Protein AF-A0A925ZGN5-F1 (afdb_monomer)

Mean predicted aligned error: 13.66 Å

Structure (mmCIF, N/CA/C/O backbone):
data_AF-A0A925ZGN5-F1
#
_entry.id   AF-A0A925ZGN5-F1
#
loop_
_atom_site.group_PDB
_atom_site.id
_atom_site.type_symbol
_atom_site.label_atom_id
_atom_site.label_alt_id
_atom_site.label_comp_id
_atom_site.label_asym_id
_atom_site.label_entity_id
_atom_site.label_seq_id
_atom_site.pdbx_PDB_ins_code
_atom_site.Cartn_x
_atom_site.Cartn_y
_atom_site.Cartn_z
_atom_site.occupancy
_atom_site.B_iso_or_equiv
_atom_site.auth_seq_id
_atom_site.auth_comp_id
_atom_site.auth_asym_id
_atom_site.auth_atom_id
_atom_site.pdbx_PDB_model_num
ATOM 1 N N . MET A 1 1 ? 39.402 49.106 -32.774 1.00 36.44 1 MET A N 1
ATOM 2 C CA . MET A 1 1 ? 39.551 47.677 -33.121 1.00 36.44 1 MET A CA 1
ATOM 3 C C . MET A 1 1 ? 40.257 46.977 -31.968 1.00 36.44 1 MET A C 1
ATOM 5 O O . MET A 1 1 ? 41.355 47.395 -31.653 1.00 36.44 1 MET A O 1
ATOM 9 N N . ASN A 1 2 ? 39.566 46.002 -31.362 1.00 36.16 2 ASN A N 1
ATOM 10 C CA . ASN A 1 2 ? 39.995 44.801 -30.612 1.00 36.16 2 ASN A CA 1
ATOM 11 C C . ASN A 1 2 ? 41.165 44.851 -29.605 1.00 36.16 2 ASN A C 1
ATOM 13 O O . ASN A 1 2 ? 42.209 45.396 -29.907 1.00 36.16 2 ASN A O 1
ATOM 17 N N . LYS A 1 3 ? 41.174 44.156 -28.461 1.00 36.84 3 LYS A N 1
ATOM 18 C CA . LYS A 1 3 ? 40.221 43.388 -27.629 1.00 36.84 3 LYS A CA 1
ATOM 19 C C . LYS A 1 3 ? 40.997 43.157 -26.312 1.00 36.84 3 LYS A C 1
ATOM 21 O O . LYS A 1 3 ? 42.137 42.706 -26.362 1.00 36.84 3 LYS A O 1
ATOM 26 N N . LEU A 1 4 ? 40.409 43.479 -25.160 1.00 39.00 4 LEU A N 1
ATOM 27 C CA . LEU A 1 4 ? 40.937 43.117 -23.839 1.00 39.00 4 LEU A CA 1
ATOM 28 C C . LEU A 1 4 ? 40.680 41.622 -23.599 1.00 39.00 4 LEU A C 1
ATOM 30 O O . LEU A 1 4 ? 39.526 41.205 -23.551 1.00 39.00 4 LEU A O 1
ATOM 34 N N . ASN A 1 5 ? 41.739 40.827 -23.437 1.00 38.38 5 ASN A N 1
ATOM 35 C CA . ASN A 1 5 ? 41.646 39.455 -22.936 1.00 38.38 5 ASN A CA 1
ATOM 36 C C . ASN A 1 5 ? 41.802 39.473 -21.411 1.00 38.38 5 ASN A C 1
ATOM 38 O O . ASN A 1 5 ? 42.905 39.328 -20.891 1.00 38.38 5 ASN A O 1
ATOM 42 N N . ALA A 1 6 ? 40.691 39.649 -20.700 1.00 43.47 6 ALA A N 1
ATOM 43 C CA . ALA A 1 6 ? 40.582 39.305 -19.288 1.00 43.47 6 ALA A CA 1
ATOM 44 C C . ALA A 1 6 ? 39.713 38.048 -19.190 1.00 43.47 6 ALA A C 1
ATOM 46 O O . ALA A 1 6 ? 38.489 38.117 -19.123 1.00 43.47 6 ALA A O 1
ATOM 47 N N . VAL A 1 7 ? 40.357 36.884 -19.242 1.00 40.09 7 VAL A N 1
ATOM 48 C CA . VAL A 1 7 ? 39.721 35.612 -18.897 1.00 40.09 7 VAL A CA 1
ATOM 49 C C . VAL A 1 7 ? 39.833 35.472 -17.383 1.00 40.09 7 VAL A C 1
ATOM 51 O O . VAL A 1 7 ? 40.778 34.889 -16.862 1.00 40.09 7 VAL A O 1
ATOM 54 N N . LEU A 1 8 ? 38.886 36.076 -16.667 1.00 37.66 8 LEU A N 1
ATOM 55 C CA . LEU A 1 8 ? 38.633 35.750 -15.270 1.00 37.66 8 LEU A CA 1
ATOM 56 C C . LEU A 1 8 ? 37.710 34.529 -15.281 1.00 37.66 8 LEU A C 1
ATOM 58 O O . LEU A 1 8 ? 36.486 34.649 -15.305 1.00 37.66 8 LEU A O 1
ATOM 62 N N . LEU A 1 9 ? 38.312 33.345 -15.390 1.00 42.16 9 LEU A N 1
ATOM 63 C CA . LEU A 1 9 ? 37.585 32.085 -15.342 1.00 42.16 9 LEU A CA 1
ATOM 64 C C . LEU A 1 9 ? 37.176 31.858 -13.887 1.00 42.16 9 LEU A C 1
ATOM 66 O O . LEU A 1 9 ? 37.965 31.448 -13.039 1.00 42.16 9 LEU A O 1
ATOM 70 N N . GLY A 1 10 ? 35.937 32.246 -13.603 1.00 42.22 10 GLY A N 1
ATOM 71 C CA . GLY A 1 10 ? 35.270 31.955 -12.356 1.00 42.22 10 GLY A CA 1
ATOM 72 C C . GLY A 1 10 ? 35.016 30.461 -12.233 1.00 42.22 10 GLY A C 1
ATOM 73 O O . GLY A 1 10 ? 34.386 29.857 -13.090 1.00 42.22 10 GLY A O 1
ATOM 74 N N . THR A 1 11 ? 35.439 29.908 -11.110 1.00 40.69 11 THR A N 1
ATOM 75 C CA . THR A 1 11 ? 34.754 28.800 -10.451 1.00 40.69 11 THR A CA 1
ATOM 76 C C . THR A 1 11 ? 34.924 29.039 -8.964 1.00 40.69 11 THR A C 1
ATOM 78 O O . THR A 1 11 ? 35.852 28.544 -8.329 1.00 40.69 11 THR A O 1
ATOM 81 N N . VAL A 1 12 ? 34.025 29.860 -8.415 1.00 41.41 12 VAL A N 1
ATOM 82 C CA . VAL A 1 12 ? 33.631 29.709 -7.017 1.00 41.41 12 VAL A CA 1
ATOM 83 C C . VAL A 1 12 ? 33.099 28.289 -6.939 1.00 41.41 12 VAL A C 1
ATOM 85 O O . VAL A 1 12 ? 32.058 27.974 -7.514 1.00 41.41 12 VAL A O 1
ATOM 88 N N . LEU A 1 13 ? 33.893 27.415 -6.329 1.00 38.62 13 LEU A N 1
ATOM 89 C CA . LEU A 1 13 ? 33.503 26.072 -5.949 1.00 38.62 13 LEU A CA 1
ATOM 90 C C . LEU A 1 13 ? 32.414 26.245 -4.884 1.00 38.62 13 LEU A C 1
ATOM 92 O O . LEU A 1 13 ? 32.685 26.227 -3.685 1.00 38.62 13 LEU A O 1
ATOM 96 N N . SER A 1 14 ? 31.195 26.551 -5.336 1.00 41.66 14 SER A N 1
ATOM 97 C CA . SER A 1 14 ? 30.013 26.619 -4.498 1.00 41.66 14 SER A CA 1
ATOM 98 C C . SER A 1 14 ? 29.793 25.223 -3.961 1.00 41.66 14 SER A C 1
ATOM 100 O O . SER A 1 14 ? 29.272 24.334 -4.634 1.00 41.66 14 SER A O 1
ATOM 102 N N . LEU A 1 15 ? 30.276 25.072 -2.736 1.00 40.19 15 LEU A N 1
ATOM 103 C CA . LEU A 1 15 ? 29.876 24.134 -1.716 1.00 40.19 15 LEU A CA 1
ATOM 104 C C . LEU A 1 15 ? 28.347 23.982 -1.762 1.00 40.19 15 LEU A C 1
ATOM 106 O O . LEU A 1 15 ? 27.614 24.673 -1.059 1.00 40.19 15 LEU A O 1
ATOM 110 N N . THR A 1 16 ? 27.852 23.115 -2.645 1.00 46.28 16 THR A N 1
ATOM 111 C CA . THR A 1 16 ? 26.443 22.736 -2.640 1.00 46.28 16 THR A CA 1
ATOM 112 C C . THR A 1 16 ? 26.360 21.629 -1.620 1.00 46.28 16 THR A C 1
ATOM 114 O O . THR A 1 16 ? 26.620 20.459 -1.888 1.00 46.28 16 THR A O 1
ATOM 117 N N . ILE A 1 17 ? 26.158 22.093 -0.396 1.00 45.03 17 ILE A N 1
ATOM 118 C CA . ILE A 1 17 ? 25.835 21.329 0.789 1.00 45.03 17 ILE A CA 1
ATOM 119 C C . ILE A 1 17 ? 24.831 20.253 0.363 1.00 45.03 17 ILE A C 1
ATOM 121 O O . ILE A 1 17 ? 23.687 20.554 0.032 1.00 45.03 17 ILE A O 1
ATOM 125 N N . LEU A 1 18 ? 25.287 18.998 0.345 1.00 38.28 18 LEU A N 1
ATOM 126 C CA . LEU A 1 18 ? 24.435 17.818 0.369 1.00 38.28 18 LEU A CA 1
ATOM 127 C C . LEU A 1 18 ? 23.736 17.819 1.731 1.00 38.28 18 LEU A C 1
ATOM 129 O O . LEU A 1 18 ? 24.110 17.089 2.646 1.00 38.28 18 LEU A O 1
ATOM 133 N N . THR A 1 19 ? 22.747 18.697 1.899 1.00 40.88 19 THR A N 1
ATOM 134 C CA . THR A 1 19 ? 21.753 18.518 2.943 1.00 40.88 19 THR A CA 1
ATOM 135 C C . THR A 1 19 ? 20.962 17.293 2.536 1.00 40.88 19 THR A C 1
ATOM 137 O O . THR A 1 19 ? 20.057 17.358 1.706 1.00 40.88 19 THR A O 1
ATOM 140 N N . VAL A 1 20 ? 21.341 16.165 3.125 1.00 43.28 20 VAL A N 1
ATOM 141 C CA . VAL A 1 20 ? 20.509 14.983 3.351 1.00 43.28 20 VAL A CA 1
ATOM 142 C C . VAL A 1 20 ? 19.309 15.407 4.209 1.00 43.28 20 VAL A C 1
ATOM 144 O O . VAL A 1 20 ? 19.186 15.082 5.381 1.00 43.28 20 VAL A O 1
ATOM 147 N N . GLY A 1 21 ? 18.440 16.226 3.627 1.00 35.88 21 GLY A N 1
ATOM 148 C CA . GLY A 1 21 ? 17.040 16.316 3.981 1.00 35.88 21 GLY A CA 1
ATOM 149 C C . GLY A 1 21 ? 16.342 15.455 2.952 1.00 35.88 21 GLY A C 1
ATOM 150 O O . GLY A 1 21 ? 16.035 15.929 1.862 1.00 35.88 21 GLY A O 1
ATOM 151 N N . CYS A 1 22 ? 16.211 14.163 3.247 1.00 40.06 22 CYS A N 1
ATOM 152 C CA . CYS A 1 22 ? 15.401 13.263 2.443 1.00 40.06 22 CYS A CA 1
ATOM 153 C C . CYS A 1 22 ? 13.956 13.748 2.591 1.00 40.06 22 CYS A C 1
ATOM 155 O O . CYS A 1 22 ? 13.279 13.392 3.551 1.00 40.06 22 CYS A O 1
ATOM 157 N N . ASP A 1 23 ? 13.529 14.662 1.721 1.00 40.09 23 ASP A N 1
ATOM 158 C CA . ASP A 1 23 ? 12.133 15.053 1.627 1.00 40.09 23 ASP A CA 1
ATOM 159 C C . ASP A 1 23 ? 11.386 13.812 1.110 1.00 40.0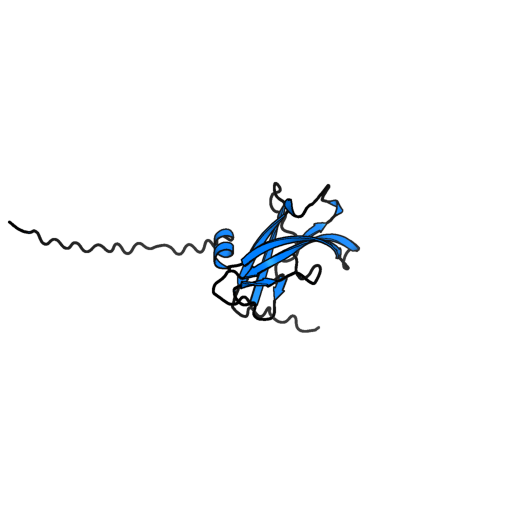9 23 ASP A C 1
ATOM 161 O O . ASP A 1 23 ? 11.643 13.379 -0.021 1.00 40.09 23 ASP A O 1
ATOM 165 N N . PRO A 1 24 ? 10.512 13.176 1.909 1.00 43.81 24 PRO A N 1
ATOM 166 C CA . PRO A 1 24 ? 9.827 11.956 1.495 1.00 43.81 24 PRO A CA 1
ATOM 167 C C . PRO A 1 24 ? 8.979 12.181 0.234 1.00 43.81 24 PRO A C 1
ATOM 169 O O . PRO A 1 24 ? 8.761 11.240 -0.526 1.00 43.81 24 PRO A O 1
ATOM 172 N N . LYS A 1 25 ? 8.586 13.431 -0.069 1.00 36.25 25 LYS A N 1
ATOM 173 C CA . LYS A 1 25 ? 7.940 13.779 -1.345 1.00 36.25 25 LYS A CA 1
ATOM 174 C C . LYS A 1 25 ? 8.898 13.729 -2.538 1.00 36.25 25 LYS A C 1
ATOM 176 O O . LYS A 1 25 ? 8.479 13.344 -3.627 1.00 36.25 25 LYS A O 1
ATOM 181 N N . ALA A 1 26 ? 10.172 14.073 -2.351 1.00 32.06 26 ALA A N 1
ATOM 182 C CA . ALA A 1 26 ? 11.192 13.945 -3.391 1.00 32.06 26 ALA A CA 1
ATOM 183 C C . ALA A 1 26 ? 11.630 12.480 -3.586 1.00 32.06 26 ALA A C 1
ATOM 185 O O . ALA A 1 26 ? 11.875 12.067 -4.717 1.00 32.06 26 ALA A O 1
ATOM 186 N N . ALA A 1 27 ? 11.647 11.677 -2.515 1.00 39.50 27 ALA A N 1
ATOM 187 C CA . ALA A 1 27 ? 11.896 10.233 -2.584 1.00 39.50 27 ALA A CA 1
ATOM 188 C C . ALA A 1 27 ? 10.739 9.459 -3.253 1.00 39.50 27 ALA A C 1
ATOM 190 O O . ALA A 1 27 ? 10.974 8.527 -4.025 1.00 39.50 27 ALA A O 1
ATOM 191 N N . ALA A 1 28 ? 9.489 9.884 -3.034 1.00 39.41 28 ALA A N 1
ATOM 192 C CA . ALA A 1 28 ? 8.335 9.363 -3.768 1.00 39.41 28 ALA A CA 1
ATOM 193 C C . ALA A 1 28 ? 8.459 9.650 -5.277 1.00 39.41 28 ALA A C 1
ATOM 195 O O . ALA A 1 28 ? 8.243 8.754 -6.094 1.00 39.41 28 ALA A O 1
ATOM 196 N N . ALA A 1 29 ? 8.918 10.855 -5.647 1.00 36.41 29 ALA A N 1
ATOM 197 C CA . ALA A 1 29 ? 9.170 11.244 -7.037 1.00 36.41 29 ALA A CA 1
ATOM 198 C C . ALA A 1 29 ? 10.363 10.512 -7.690 1.00 36.41 29 ALA A C 1
ATOM 200 O O . ALA A 1 29 ? 10.401 10.400 -8.915 1.00 36.41 29 ALA A O 1
ATOM 201 N N . SER A 1 30 ? 11.313 9.978 -6.911 1.00 47.03 30 SER A N 1
ATOM 202 C CA . SER A 1 30 ? 12.428 9.175 -7.440 1.00 47.03 30 SER A CA 1
ATOM 203 C C . SER A 1 30 ? 12.113 7.685 -7.600 1.00 47.03 30 SER A C 1
ATOM 205 O O . SER A 1 30 ? 12.898 6.976 -8.218 1.00 47.03 30 SER A O 1
ATOM 207 N N . SER A 1 31 ? 10.992 7.196 -7.059 1.00 60.94 31 SER A N 1
ATOM 208 C CA . SER A 1 31 ? 10.680 5.757 -7.030 1.00 60.94 31 SER A CA 1
ATOM 209 C C . SER A 1 31 ? 10.013 5.218 -8.302 1.00 60.94 31 SER A C 1
ATOM 211 O O . SER A 1 31 ? 9.929 4.008 -8.488 1.00 60.94 31 SER A O 1
ATOM 213 N N . GLY A 1 32 ? 9.510 6.102 -9.173 1.00 78.62 32 GLY A N 1
ATOM 214 C CA . GLY A 1 32 ? 8.772 5.708 -10.374 1.00 78.62 32 GLY A CA 1
ATOM 215 C C . GLY A 1 32 ? 7.416 5.046 -10.101 1.00 78.62 32 GLY A C 1
ATOM 216 O O . GLY A 1 32 ? 6.755 4.652 -11.056 1.00 78.62 32 GLY A O 1
ATOM 217 N N . ILE A 1 33 ? 6.977 4.926 -8.844 1.00 87.81 33 ILE A N 1
ATOM 218 C CA . ILE A 1 33 ? 5.702 4.291 -8.508 1.00 87.81 33 ILE A CA 1
ATOM 219 C C . ILE A 1 33 ? 4.542 5.272 -8.655 1.00 87.81 33 ILE A C 1
ATOM 221 O O . ILE A 1 33 ? 4.512 6.329 -8.029 1.00 87.81 33 ILE A O 1
ATOM 225 N N . GLU A 1 34 ? 3.550 4.880 -9.446 1.00 90.94 34 GLU A N 1
ATOM 226 C CA . GLU A 1 34 ? 2.252 5.542 -9.540 1.00 90.94 34 GLU A C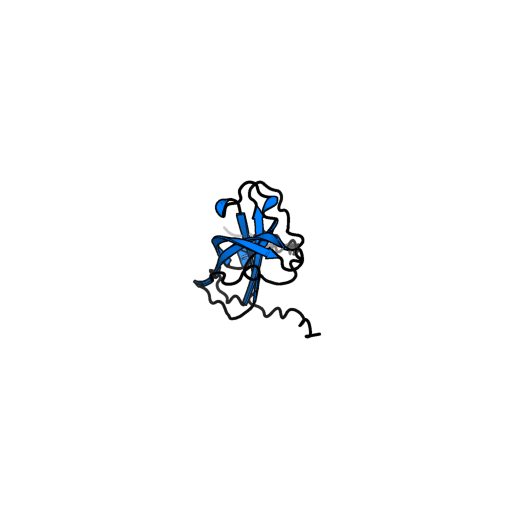A 1
ATOM 227 C C . GLU A 1 34 ? 1.203 4.716 -8.787 1.00 90.94 34 GLU A C 1
ATOM 229 O O . GLU A 1 34 ? 1.065 3.520 -9.040 1.00 90.94 34 GLU A O 1
ATOM 234 N N . ILE A 1 35 ? 0.434 5.343 -7.892 1.00 91.31 35 ILE A N 1
ATOM 235 C CA . ILE A 1 35 ? -0.766 4.721 -7.319 1.00 91.31 35 ILE A CA 1
ATOM 236 C C . ILE A 1 35 ? -1.914 4.893 -8.314 1.00 91.31 35 ILE A C 1
ATOM 238 O O . ILE A 1 35 ? -2.316 6.012 -8.616 1.00 91.31 35 ILE A O 1
ATOM 242 N N . VAL A 1 36 ? -2.435 3.777 -8.820 1.00 94.50 36 VAL A N 1
ATOM 243 C CA . VAL A 1 36 ? -3.486 3.740 -9.847 1.00 94.50 36 VAL A CA 1
ATOM 244 C C . VAL A 1 36 ? -4.873 3.770 -9.212 1.00 94.50 36 VAL A C 1
ATOM 246 O O . VAL A 1 36 ? -5.778 4.439 -9.704 1.00 94.50 36 VAL A O 1
ATOM 249 N N . SER A 1 37 ? -5.061 3.022 -8.127 1.00 94.81 37 SER A N 1
ATOM 250 C CA . SER A 1 37 ? -6.315 2.994 -7.376 1.00 94.81 37 SER A CA 1
ATOM 251 C C . SER A 1 37 ? -6.083 2.532 -5.943 1.00 94.81 37 SER A C 1
ATOM 253 O O . SER A 1 37 ? -5.036 1.969 -5.621 1.00 94.81 37 SER A O 1
ATOM 255 N N . ILE A 1 38 ? -7.068 2.768 -5.079 1.00 94.75 38 ILE A N 1
ATOM 256 C CA . ILE A 1 38 ? -7.060 2.321 -3.687 1.00 94.75 38 ILE A CA 1
ATOM 257 C C . ILE A 1 38 ? -8.358 1.560 -3.439 1.00 94.75 38 ILE A C 1
ATOM 259 O O . ILE A 1 38 ? -9.445 2.071 -3.705 1.00 94.75 38 ILE A O 1
ATOM 263 N N . LYS A 1 39 ? -8.245 0.348 -2.900 1.00 95.50 39 LYS A N 1
ATOM 264 C CA . LYS A 1 39 ? -9.367 -0.385 -2.311 1.00 95.50 39 LYS A CA 1
ATOM 265 C C . LYS A 1 39 ? -9.263 -0.292 -0.790 1.00 95.50 39 LYS A C 1
ATOM 267 O O . LYS A 1 39 ? -8.165 -0.369 -0.251 1.00 95.50 39 LYS A O 1
ATOM 272 N N . LEU A 1 40 ? -10.392 -0.153 -0.102 1.00 93.94 40 LEU A N 1
ATOM 273 C CA . LEU A 1 40 ? -10.455 -0.350 1.345 1.00 93.94 40 LEU A CA 1
ATOM 274 C C . LEU A 1 40 ? -10.996 -1.745 1.641 1.00 93.94 40 LEU A C 1
ATOM 276 O O . LEU A 1 40 ? -11.944 -2.190 0.991 1.00 93.94 40 LEU A O 1
ATOM 280 N N . ASP A 1 41 ? -10.390 -2.420 2.608 1.00 95.00 41 ASP A N 1
ATOM 281 C CA . ASP A 1 41 ? -10.864 -3.707 3.104 1.00 95.00 41 ASP A CA 1
ATOM 282 C C . ASP A 1 41 ? -10.797 -3.760 4.628 1.00 95.00 41 ASP A C 1
ATOM 284 O O . ASP A 1 41 ? -10.032 -3.025 5.259 1.00 95.00 41 ASP A O 1
ATOM 288 N N . ASP A 1 42 ? -11.604 -4.636 5.210 1.00 94.06 42 ASP A N 1
ATOM 289 C CA . ASP A 1 42 ? -11.611 -4.864 6.647 1.00 94.06 42 ASP A CA 1
ATOM 290 C C . ASP A 1 42 ? -10.665 -6.018 6.991 1.00 94.06 42 ASP A C 1
ATOM 292 O O . ASP A 1 42 ? -10.674 -7.073 6.356 1.00 94.06 42 ASP A O 1
ATOM 296 N N . TRP A 1 43 ? -9.893 -5.856 8.059 1.00 93.00 43 TRP A N 1
ATOM 297 C CA . TRP A 1 43 ? -9.052 -6.909 8.609 1.00 93.00 43 TRP A CA 1
ATOM 298 C C . TRP A 1 43 ? -9.310 -7.079 10.100 1.00 93.00 43 TRP A C 1
ATOM 300 O O . TRP A 1 43 ? -9.152 -6.141 10.879 1.00 93.00 43 TRP A O 1
ATOM 310 N N . THR A 1 44 ? -9.681 -8.288 10.517 1.00 92.94 44 THR A N 1
ATOM 311 C CA . THR A 1 44 ? -9.744 -8.632 11.939 1.00 92.94 44 THR A CA 1
ATOM 312 C C . THR A 1 44 ? -8.351 -9.005 12.426 1.00 92.94 44 THR A C 1
ATOM 314 O O . THR A 1 44 ? -7.808 -10.038 12.032 1.00 92.94 44 THR A O 1
ATOM 317 N N . ASN A 1 45 ? -7.779 -8.187 13.305 1.00 88.31 45 ASN A N 1
ATOM 318 C CA . ASN A 1 45 ? -6.475 -8.465 13.883 1.00 88.31 45 ASN A CA 1
ATOM 319 C C . ASN A 1 45 ? -6.578 -9.674 14.834 1.00 88.31 45 ASN A C 1
ATOM 321 O O . ASN A 1 45 ? -7.286 -9.605 15.841 1.00 88.31 45 ASN A O 1
ATOM 325 N N . PRO A 1 46 ? -5.862 -10.785 14.579 1.00 87.06 46 PRO A N 1
ATOM 326 C CA . PRO A 1 46 ? -5.957 -11.984 15.409 1.00 87.06 46 PRO A CA 1
ATOM 327 C C . PRO A 1 46 ? -5.402 -11.784 16.828 1.00 87.06 46 PRO A C 1
ATOM 329 O O . PRO A 1 46 ? -5.660 -12.613 17.697 1.00 87.06 46 PRO A O 1
ATOM 332 N N . LYS A 1 47 ? -4.629 -10.714 17.075 1.00 87.50 47 LYS A N 1
ATOM 333 C CA . LYS A 1 47 ? -4.028 -10.436 18.389 1.00 87.50 47 LYS A CA 1
ATOM 334 C C . LYS A 1 47 ? -5.016 -9.835 19.388 1.00 87.50 47 LYS A C 1
ATOM 336 O O . LYS A 1 47 ? -4.919 -10.136 20.573 1.00 87.50 47 LYS A O 1
ATOM 341 N N . ASP A 1 48 ? -5.926 -8.979 18.930 1.00 88.62 48 ASP A N 1
ATOM 342 C CA . ASP A 1 48 ? -6.862 -8.237 19.789 1.00 88.62 48 ASP A CA 1
ATOM 343 C C . ASP A 1 48 ? -8.341 -8.424 19.402 1.00 88.62 48 ASP A C 1
ATOM 345 O O . ASP A 1 48 ? -9.222 -7.985 20.139 1.00 88.62 48 ASP A O 1
ATOM 349 N N . GLY A 1 49 ? -8.628 -9.102 18.286 1.00 91.06 49 GLY A N 1
ATOM 350 C CA . GLY A 1 49 ? -9.979 -9.361 17.789 1.00 91.06 49 GLY A CA 1
ATOM 351 C C . GLY A 1 49 ? -10.678 -8.141 17.184 1.00 91.06 49 GLY A C 1
ATOM 352 O O . GLY A 1 49 ? -11.845 -8.246 16.806 1.00 91.06 49 GLY A O 1
ATOM 353 N N . LYS A 1 50 ? -10.003 -6.991 17.084 1.00 90.56 50 LYS A N 1
ATOM 354 C CA . LYS A 1 50 ? -10.588 -5.758 16.554 1.00 90.56 50 LYS A CA 1
ATOM 355 C C . LYS A 1 50 ? -10.554 -5.729 15.032 1.00 90.56 50 LYS A C 1
ATOM 357 O O . LYS A 1 50 ? -9.696 -6.342 14.398 1.00 90.56 50 LYS A O 1
ATOM 362 N N . VAL A 1 51 ? -11.483 -4.977 14.446 1.00 91.25 51 VAL A N 1
ATOM 363 C CA . VAL A 1 51 ? -11.545 -4.751 12.998 1.00 91.25 51 VAL A CA 1
ATOM 364 C C . VAL A 1 51 ? -10.814 -3.462 12.654 1.00 91.25 51 VAL A C 1
ATOM 366 O O . VAL A 1 51 ? -11.137 -2.397 13.178 1.00 91.25 51 VAL A O 1
ATOM 369 N N . TYR A 1 52 ? -9.854 -3.564 11.749 1.00 90.75 52 TYR A N 1
ATOM 370 C CA . TYR A 1 52 ? -9.085 -2.458 11.204 1.00 90.75 52 TYR A CA 1
ATOM 371 C C . TYR A 1 52 ? -9.440 -2.237 9.738 1.00 90.75 52 TYR A C 1
ATOM 373 O O . TYR A 1 52 ? -9.732 -3.192 9.022 1.00 90.75 52 TYR A O 1
ATOM 381 N N . VAL A 1 53 ? -9.367 -0.988 9.285 1.00 91.06 53 VAL A N 1
ATOM 382 C CA . VAL A 1 53 ? -9.453 -0.668 7.858 1.00 91.06 53 VAL A CA 1
ATOM 383 C C . VAL A 1 53 ? -8.056 -0.705 7.257 1.00 91.06 53 VAL A C 1
ATOM 385 O O . VAL A 1 53 ? -7.130 -0.084 7.779 1.00 91.06 53 VAL A O 1
ATOM 388 N N . VAL A 1 54 ? -7.909 -1.423 6.151 1.00 91.81 54 VAL A N 1
ATOM 389 C CA . VAL A 1 54 ? -6.669 -1.552 5.387 1.00 91.81 54 VAL A CA 1
ATOM 390 C C . VAL A 1 54 ? -6.858 -0.885 4.034 1.00 91.81 54 VAL A C 1
ATOM 392 O O . VAL A 1 54 ? -7.808 -1.189 3.314 1.00 91.81 54 VAL A O 1
ATOM 395 N N . ALA A 1 55 ? -5.945 0.011 3.672 1.00 92.50 55 ALA A N 1
ATOM 396 C CA . ALA A 1 55 ? -5.884 0.575 2.336 1.00 92.50 55 ALA A CA 1
ATOM 397 C C . ALA A 1 55 ? -4.944 -0.257 1.459 1.00 92.50 55 ALA A C 1
ATOM 399 O O . ALA A 1 55 ? -3.766 -0.430 1.769 1.00 92.50 55 ALA A O 1
ATOM 400 N N . LEU A 1 56 ? -5.487 -0.777 0.365 1.00 93.69 56 LEU A N 1
ATOM 401 C CA . LEU A 1 56 ? -4.844 -1.692 -0.567 1.00 93.69 56 LEU A CA 1
ATOM 402 C C . LEU A 1 56 ? -4.598 -0.948 -1.889 1.00 93.69 56 LEU A C 1
ATOM 404 O O . LEU A 1 56 ? -5.522 -0.828 -2.705 1.00 93.69 56 LEU A O 1
ATOM 408 N N . PRO A 1 57 ? -3.392 -0.394 -2.101 1.00 93.69 57 PRO A N 1
ATOM 409 C CA . PRO A 1 57 ? -3.070 0.307 -3.333 1.00 93.69 57 PRO A CA 1
ATOM 410 C C . PRO A 1 57 ? -2.856 -0.674 -4.487 1.00 93.69 57 PRO A C 1
ATOM 412 O O . PRO A 1 57 ? -2.064 -1.609 -4.389 1.00 93.69 57 PRO A O 1
ATOM 415 N N . THR A 1 58 ? -3.489 -0.401 -5.625 1.00 94.56 58 THR A N 1
ATOM 416 C CA . THR A 1 58 ? -2.993 -0.865 -6.925 1.00 94.56 58 THR A CA 1
ATOM 417 C C . THR A 1 58 ? -1.973 0.144 -7.411 1.00 94.56 58 THR A C 1
ATOM 419 O O . THR A 1 58 ? -2.253 1.345 -7.436 1.00 94.56 58 THR A O 1
ATOM 422 N N . TRP A 1 59 ? -0.799 -0.321 -7.814 1.00 93.62 59 TRP A N 1
ATOM 423 C CA . TRP A 1 59 ? 0.305 0.557 -8.179 1.00 93.62 59 TRP A CA 1
ATOM 424 C C . TRP A 1 59 ? 0.990 0.099 -9.458 1.00 93.62 59 TRP A C 1
ATOM 426 O O . TRP A 1 59 ? 0.865 -1.047 -9.880 1.00 93.62 59 TRP A O 1
ATOM 436 N N . LYS A 1 60 ? 1.698 1.016 -10.108 1.00 93.19 60 LYS A N 1
ATOM 437 C CA . LYS A 1 60 ? 2.397 0.775 -11.363 1.00 93.19 60 LYS A CA 1
ATOM 438 C C . LYS A 1 60 ? 3.834 1.253 -11.266 1.00 93.19 60 LYS A C 1
ATOM 440 O O . LYS A 1 60 ? 4.080 2.369 -10.814 1.00 93.19 60 LYS A O 1
ATOM 445 N N . ASN A 1 61 ? 4.776 0.432 -11.723 1.00 91.44 61 ASN A N 1
ATOM 446 C CA . ASN A 1 61 ? 6.148 0.879 -11.925 1.00 91.44 61 ASN A CA 1
ATOM 447 C C . ASN A 1 61 ? 6.222 1.692 -13.229 1.00 91.44 61 ASN A C 1
ATOM 449 O O . ASN A 1 61 ? 6.325 1.124 -14.305 1.00 91.44 61 ASN A O 1
ATOM 453 N N . ASN A 1 62 ? 6.160 3.016 -13.159 1.00 89.06 62 ASN A N 1
ATOM 454 C CA . ASN A 1 62 ? 6.446 3.923 -14.280 1.00 89.06 62 ASN A CA 1
ATOM 455 C C . ASN A 1 62 ? 7.907 4.414 -14.287 1.00 89.06 62 ASN A C 1
ATOM 457 O O . ASN A 1 62 ? 8.256 5.319 -15.051 1.00 89.06 62 ASN A O 1
ATOM 461 N N . GLY A 1 63 ? 8.755 3.856 -13.421 1.00 83.56 63 GLY A N 1
ATOM 462 C CA . GLY A 1 63 ? 10.184 4.123 -13.396 1.00 83.56 63 GLY A CA 1
ATOM 463 C C . GLY A 1 63 ? 10.900 3.582 -14.632 1.00 83.56 63 GLY A C 1
ATOM 464 O O . GLY A 1 63 ? 10.313 2.959 -15.512 1.00 83.56 63 GLY A O 1
ATOM 465 N N . LYS A 1 64 ? 12.208 3.836 -14.702 1.00 81.50 64 LYS A N 1
ATOM 466 C CA . LYS A 1 64 ? 13.085 3.279 -15.749 1.00 81.50 64 LYS A CA 1
ATOM 467 C C . LYS A 1 64 ? 13.805 2.007 -15.307 1.00 81.50 64 LYS A C 1
ATOM 469 O O . LYS A 1 64 ? 14.498 1.398 -16.115 1.00 81.50 64 LYS A O 1
ATOM 474 N N . GLU A 1 65 ? 13.672 1.657 -14.036 1.00 83.06 65 GLU A N 1
ATOM 475 C CA . GLU A 1 65 ? 14.387 0.570 -13.384 1.00 83.06 65 GLU A CA 1
ATOM 476 C C . GLU A 1 65 ? 13.398 -0.433 -12.801 1.00 83.06 65 GLU A C 1
ATOM 478 O O . GLU A 1 65 ? 12.232 -0.119 -12.540 1.00 83.06 65 GLU A O 1
ATOM 483 N N . ASP A 1 66 ? 13.895 -1.642 -12.590 1.00 84.12 66 ASP A N 1
ATOM 484 C CA . ASP A 1 66 ? 13.171 -2.712 -11.931 1.00 84.12 66 ASP A CA 1
ATOM 485 C C . ASP A 1 66 ? 12.929 -2.392 -10.455 1.00 84.12 66 ASP A C 1
ATOM 487 O O . ASP A 1 66 ? 13.811 -1.908 -9.742 1.00 84.12 66 ASP A O 1
ATOM 491 N N . VAL A 1 67 ? 11.738 -2.738 -9.976 1.00 83.81 67 VAL A N 1
ATOM 492 C CA . VAL A 1 67 ? 11.354 -2.594 -8.572 1.00 83.81 67 VAL A CA 1
ATOM 493 C C . VAL A 1 67 ? 11.301 -3.965 -7.920 1.00 83.81 67 VAL A C 1
ATOM 495 O O . VAL A 1 67 ? 10.731 -4.907 -8.466 1.00 83.81 67 VAL A O 1
ATOM 498 N N . ARG A 1 68 ? 11.886 -4.084 -6.728 1.00 82.94 68 ARG A N 1
ATOM 499 C CA . ARG A 1 68 ? 11.846 -5.317 -5.922 1.00 82.94 68 ARG A CA 1
ATOM 500 C C . ARG A 1 68 ? 11.116 -5.133 -4.604 1.00 82.94 68 ARG A C 1
ATOM 502 O O . ARG A 1 68 ? 10.668 -6.113 -4.008 1.00 82.94 68 ARG A O 1
ATOM 509 N N . GLN A 1 69 ? 11.010 -3.886 -4.153 1.00 83.00 69 GLN A N 1
ATOM 510 C CA . GLN A 1 69 ? 10.395 -3.538 -2.882 1.00 83.00 69 GLN A CA 1
ATOM 511 C C . GLN A 1 69 ? 9.588 -2.266 -2.996 1.00 83.00 69 GLN A C 1
ATOM 513 O O . GLN A 1 69 ? 10.033 -1.319 -3.648 1.00 83.00 69 GLN A O 1
ATOM 518 N N . VAL A 1 70 ? 8.446 -2.242 -2.312 1.00 84.06 70 VAL A N 1
ATOM 519 C CA . VAL A 1 70 ? 7.628 -1.041 -2.163 1.00 84.06 70 VAL A CA 1
ATOM 520 C C . VAL A 1 70 ? 7.134 -0.936 -0.730 1.00 84.06 70 VAL A C 1
ATOM 522 O O . VAL A 1 70 ? 6.554 -1.879 -0.186 1.00 84.06 70 VAL A O 1
ATOM 525 N N . THR A 1 71 ? 7.349 0.236 -0.146 1.00 84.06 71 THR A N 1
ATOM 526 C CA . THR A 1 71 ? 6.778 0.639 1.135 1.00 84.06 71 THR A CA 1
ATOM 527 C C . THR A 1 71 ? 5.723 1.700 0.882 1.00 84.06 71 THR A C 1
ATOM 529 O O . THR A 1 71 ? 5.990 2.698 0.207 1.00 84.06 71 THR A O 1
ATOM 532 N N . PHE A 1 72 ? 4.534 1.497 1.436 1.00 84.31 72 PHE A N 1
ATOM 533 C CA . PHE A 1 72 ? 3.424 2.431 1.341 1.00 84.31 72 PHE A CA 1
ATOM 534 C C . PHE A 1 72 ? 3.265 3.218 2.635 1.00 84.31 72 PHE A C 1
ATOM 536 O O . PHE A 1 72 ? 3.378 2.690 3.738 1.00 84.31 72 PHE A O 1
ATOM 543 N N . MET A 1 73 ? 2.943 4.496 2.487 1.00 82.75 73 MET A N 1
ATOM 544 C CA . MET A 1 73 ? 2.542 5.368 3.580 1.00 82.75 73 MET A CA 1
ATOM 545 C C . MET A 1 73 ? 1.174 5.936 3.242 1.00 82.75 73 MET A C 1
ATOM 547 O O . MET A 1 73 ? 1.010 6.547 2.184 1.00 82.75 73 MET A O 1
ATOM 551 N N . ALA A 1 74 ? 0.209 5.738 4.134 1.00 83.62 74 ALA A N 1
ATOM 552 C CA . ALA A 1 74 ? -1.141 6.251 3.969 1.00 83.62 74 ALA A CA 1
ATOM 553 C C . ALA A 1 74 ? -1.409 7.433 4.906 1.00 83.62 74 ALA A C 1
ATOM 555 O O . ALA A 1 74 ? -0.905 7.480 6.029 1.00 83.62 74 ALA A O 1
ATOM 556 N N . ALA A 1 75 ? -2.229 8.367 4.439 1.00 81.19 75 ALA A N 1
ATOM 557 C CA . ALA A 1 75 ? -2.779 9.471 5.209 1.00 81.19 75 ALA A CA 1
ATOM 558 C C . ALA A 1 75 ? -4.268 9.630 4.882 1.00 81.19 75 ALA A C 1
ATOM 560 O O . ALA A 1 75 ? -4.706 9.317 3.775 1.00 81.19 75 ALA A O 1
ATOM 561 N N . ILE A 1 76 ? -5.048 10.131 5.837 1.00 83.94 76 ILE A N 1
ATOM 562 C CA . ILE A 1 76 ? -6.450 10.496 5.617 1.00 83.94 76 ILE A CA 1
ATOM 563 C C . ILE A 1 76 ? -6.495 11.984 5.266 1.00 83.94 76 ILE A C 1
ATOM 565 O O . ILE A 1 76 ? -5.915 12.816 5.964 1.00 83.94 76 ILE A O 1
ATOM 569 N N . LYS A 1 77 ? -7.171 12.337 4.170 1.00 81.25 77 LYS A N 1
ATOM 570 C CA . LYS A 1 77 ? -7.307 13.727 3.722 1.00 81.25 77 LYS A CA 1
ATOM 571 C C . LYS A 1 77 ? -7.992 14.567 4.793 1.00 81.25 77 LYS A C 1
ATOM 573 O O . LYS A 1 77 ? -9.103 14.262 5.213 1.00 81.25 77 LYS A O 1
ATOM 578 N N . GLY A 1 78 ? -7.358 15.674 5.168 1.00 69.25 78 GLY A N 1
ATOM 579 C CA . GLY A 1 78 ? -7.908 16.611 6.149 1.00 69.25 78 GLY A CA 1
ATOM 580 C C . GLY A 1 78 ? -7.673 16.221 7.609 1.00 69.25 78 GLY A C 1
ATOM 581 O O . GLY A 1 78 ? -8.037 17.001 8.486 1.00 69.25 78 GLY A O 1
ATOM 582 N N . GLU A 1 79 ? -7.020 15.089 7.878 1.00 68.12 79 GLU A N 1
ATOM 583 C CA . GLU A 1 79 ? -6.502 14.749 9.203 1.00 68.12 79 GLU A CA 1
ATOM 584 C C . GLU A 1 79 ? -4.972 14.886 9.205 1.00 68.12 79 GLU A C 1
ATOM 586 O O . GLU A 1 79 ? -4.304 14.593 8.210 1.00 68.12 79 GLU A O 1
ATOM 591 N N . GLU A 1 80 ? -4.386 15.354 10.315 1.00 51.78 80 GLU A N 1
ATOM 592 C CA . GLU A 1 80 ? -2.944 15.178 10.507 1.00 51.78 80 GLU A CA 1
ATOM 593 C C . GLU A 1 80 ? -2.670 13.676 10.500 1.00 51.78 80 GLU A C 1
ATOM 595 O O . GLU A 1 80 ? -3.329 12.939 11.232 1.00 51.78 80 GLU A O 1
ATOM 600 N N . ALA A 1 81 ? -1.744 13.231 9.645 1.00 47.25 81 ALA A N 1
ATOM 601 C CA . ALA A 1 81 ? -1.447 11.822 9.432 1.00 47.25 81 ALA A CA 1
ATOM 602 C C . ALA A 1 81 ? -1.262 11.102 10.775 1.00 47.25 81 ALA A C 1
ATOM 604 O O . ALA A 1 81 ? -0.205 11.176 11.405 1.00 47.25 81 ALA A O 1
ATOM 605 N N . THR A 1 82 ? -2.292 10.384 11.213 1.00 44.34 82 THR A N 1
ATOM 606 C CA . THR A 1 82 ? -2.175 9.428 12.299 1.00 44.34 82 THR A CA 1
ATOM 607 C C . THR A 1 82 ? -1.445 8.250 11.695 1.00 44.34 82 THR A C 1
ATOM 609 O O . THR A 1 82 ? -2.044 7.353 11.113 1.00 44.34 82 THR A O 1
ATOM 612 N N . GLN A 1 83 ? -0.111 8.290 11.757 1.00 46.03 83 GLN A N 1
ATOM 613 C CA . GLN A 1 83 ? 0.664 7.107 11.430 1.00 46.03 83 GLN A CA 1
ATOM 614 C C . GLN A 1 83 ? 0.134 5.980 12.321 1.00 46.03 83 GLN A C 1
ATOM 616 O O . GLN A 1 83 ? 0.162 6.124 13.553 1.00 46.03 83 GLN A O 1
ATOM 621 N N . PRO A 1 84 ? -0.375 4.878 11.748 1.00 41.97 84 PRO A N 1
ATOM 622 C CA . PRO A 1 84 ? -0.641 3.700 12.547 1.00 41.97 84 PRO A CA 1
ATOM 623 C C . PRO A 1 84 ? 0.660 3.370 13.282 1.00 41.97 84 PRO A C 1
ATOM 625 O O . PRO A 1 84 ? 1.723 3.281 12.672 1.00 41.97 84 PRO A O 1
ATOM 628 N N . LYS A 1 85 ? 0.599 3.163 14.601 1.00 42.66 85 LYS A N 1
ATOM 629 C CA . LYS A 1 85 ? 1.736 2.660 15.398 1.00 42.66 85 LYS A CA 1
ATOM 630 C C . LYS A 1 85 ? 2.107 1.209 15.039 1.00 42.66 85 LYS A C 1
ATOM 632 O O . LYS A 1 85 ? 2.723 0.519 15.847 1.00 42.66 85 LYS A O 1
ATOM 637 N N . ASN A 1 86 ? 1.697 0.724 13.866 1.00 43.06 86 ASN A N 1
ATOM 638 C CA . ASN A 1 86 ? 2.251 -0.490 13.313 1.00 43.06 86 ASN A CA 1
ATOM 639 C C . ASN A 1 86 ? 3.630 -0.130 12.795 1.00 43.06 86 ASN A C 1
ATOM 641 O O . ASN A 1 86 ? 3.777 0.596 11.818 1.00 43.06 86 ASN A O 1
ATOM 645 N N . ASP A 1 87 ? 4.606 -0.606 13.554 1.00 46.44 87 ASP A N 1
ATOM 646 C CA . ASP A 1 87 ? 6.012 -0.706 13.221 1.00 46.44 87 ASP A CA 1
ATOM 647 C C . ASP A 1 87 ? 6.179 -0.831 11.696 1.00 46.44 87 ASP A C 1
ATOM 649 O O . ASP A 1 87 ? 5.893 -1.875 11.110 1.00 46.44 87 ASP A O 1
ATOM 653 N N . LEU A 1 88 ? 6.572 0.272 11.047 1.00 47.53 88 LEU A N 1
ATOM 654 C CA . LEU A 1 8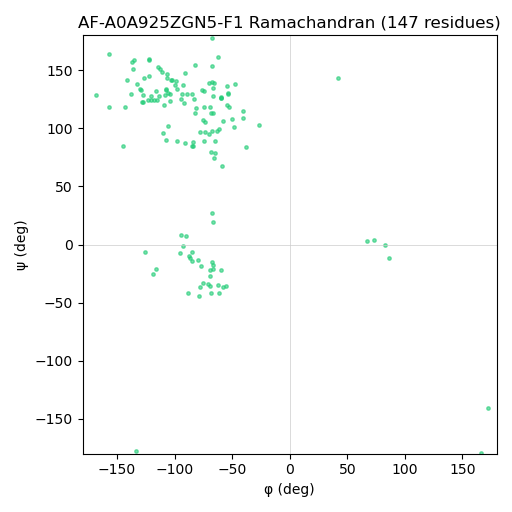8 ? 6.822 0.398 9.602 1.00 47.53 88 LEU A CA 1
ATOM 655 C C . LEU A 1 88 ? 8.052 -0.427 9.170 1.00 47.53 88 LEU 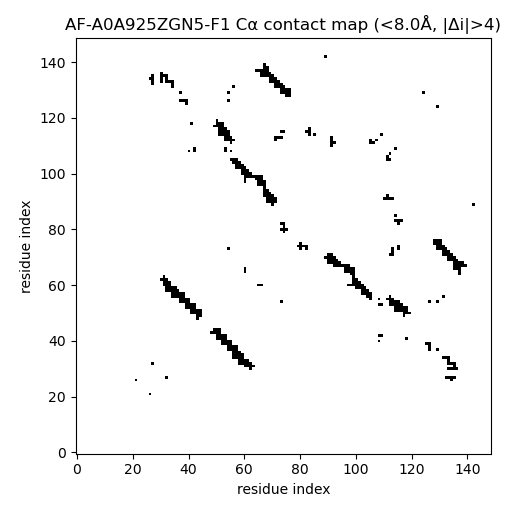A C 1
ATOM 657 O O . LEU A 1 88 ? 8.771 -0.053 8.247 1.00 47.53 88 LEU A O 1
ATOM 661 N N . SER A 1 89 ? 8.366 -1.503 9.889 1.00 51.91 89 SER A N 1
ATOM 662 C CA . SER A 1 89 ? 9.650 -2.181 9.806 1.00 51.91 89 SER A CA 1
ATOM 663 C C . SER A 1 89 ? 9.760 -3.106 8.596 1.00 51.91 89 SER A C 1
ATOM 665 O O . SER A 1 89 ? 10.876 -3.487 8.248 1.00 51.91 89 SER A O 1
ATOM 667 N N . GLU A 1 90 ? 8.651 -3.420 7.912 1.00 58.88 90 GLU A N 1
ATOM 668 C CA . GLU A 1 90 ? 8.645 -4.324 6.759 1.00 58.88 90 GLU A CA 1
ATOM 669 C C 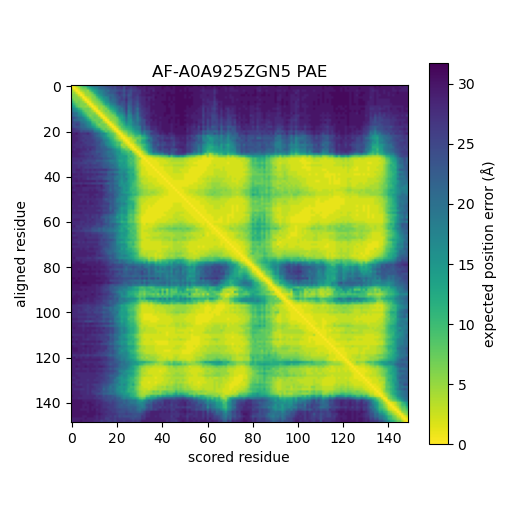. GLU A 1 90 ? 7.915 -3.702 5.540 1.00 58.88 90 GLU A C 1
ATOM 671 O O . GLU A 1 90 ? 6.826 -3.136 5.692 1.00 58.88 90 GLU A O 1
ATOM 676 N N . PRO A 1 91 ? 8.506 -3.767 4.328 1.00 58.66 91 PRO A N 1
ATOM 677 C CA . PRO A 1 91 ? 7.861 -3.303 3.098 1.00 58.66 91 PRO A CA 1
ATOM 678 C C . PRO A 1 91 ? 6.634 -4.164 2.758 1.00 58.66 91 PRO A C 1
ATOM 680 O O . PRO A 1 91 ? 6.681 -5.390 2.862 1.00 58.66 91 PRO A O 1
ATOM 683 N N . GLN A 1 92 ? 5.544 -3.530 2.310 1.00 72.81 92 GLN A N 1
ATOM 684 C CA . GLN A 1 92 ? 4.286 -4.208 1.944 1.00 72.81 92 GLN A CA 1
ATOM 685 C C . GLN A 1 92 ? 4.433 -5.050 0.671 1.00 72.81 92 GLN A C 1
ATOM 687 O O . GLN A 1 92 ? 3.742 -6.049 0.483 1.00 72.81 92 GLN A O 1
ATOM 692 N N . PHE A 1 93 ? 5.361 -4.668 -0.206 1.00 73.56 93 PHE A N 1
ATOM 693 C CA . PHE A 1 93 ? 5.792 -5.510 -1.310 1.00 73.56 93 PHE A CA 1
ATOM 694 C C . PHE A 1 93 ? 7.258 -5.894 -1.138 1.00 73.56 93 PHE A C 1
ATOM 696 O O . PHE A 1 93 ? 8.134 -5.031 -1.076 1.00 73.56 93 PHE A O 1
ATOM 703 N N . TYR A 1 94 ? 7.516 -7.199 -1.132 1.00 69.19 94 TYR A N 1
ATOM 704 C CA . TYR A 1 94 ? 8.844 -7.796 -1.184 1.00 69.19 94 TYR A CA 1
ATOM 705 C C . TYR A 1 94 ? 8.764 -9.065 -2.033 1.00 69.19 94 TYR A C 1
ATOM 707 O O . TYR A 1 94 ? 8.019 -9.988 -1.693 1.00 69.19 94 TYR A O 1
ATOM 715 N N . GLY A 1 95 ? 9.493 -9.131 -3.149 1.00 65.88 95 GLY A N 1
ATOM 716 C CA . GLY A 1 95 ? 9.404 -10.313 -4.001 1.00 65.88 95 GLY A CA 1
ATOM 717 C C . GLY A 1 95 ? 10.124 -10.222 -5.338 1.00 65.88 95 GLY A C 1
ATOM 718 O O . GLY A 1 95 ? 11.251 -9.741 -5.432 1.00 65.88 95 GLY A O 1
ATOM 719 N N . GLY A 1 96 ? 9.475 -10.785 -6.362 1.00 69.62 96 GLY A N 1
ATOM 720 C CA . GLY A 1 96 ? 10.000 -10.841 -7.723 1.00 69.62 96 GLY A CA 1
ATOM 721 C C . GLY A 1 96 ? 10.206 -9.458 -8.338 1.00 69.62 96 GLY A C 1
ATOM 722 O O . GLY A 1 96 ? 9.632 -8.466 -7.893 1.00 69.62 96 GLY A O 1
ATOM 723 N N . VAL A 1 97 ? 11.028 -9.422 -9.383 1.00 80.31 97 VAL A N 1
ATOM 724 C CA . VAL A 1 97 ? 11.276 -8.220 -10.183 1.00 80.31 97 VAL A CA 1
ATOM 725 C C . VAL A 1 97 ? 9.970 -7.717 -10.797 1.00 80.31 97 VAL A C 1
ATOM 727 O O . VAL A 1 97 ? 9.271 -8.470 -11.473 1.00 80.31 97 VAL A O 1
ATOM 730 N N . VAL A 1 98 ? 9.663 -6.442 -10.568 1.00 85.56 98 VAL A N 1
ATOM 731 C CA . VAL A 1 98 ? 8.568 -5.711 -11.207 1.00 85.56 98 VAL A CA 1
ATOM 732 C C . VAL A 1 98 ? 9.166 -4.761 -12.235 1.00 85.56 98 VAL A C 1
ATOM 734 O O . VAL A 1 98 ? 9.697 -3.702 -11.891 1.00 85.56 98 VAL A O 1
ATOM 737 N N . GLU A 1 99 ? 9.080 -5.154 -13.501 1.00 88.50 99 GLU A N 1
ATOM 738 C CA . GLU A 1 99 ? 9.619 -4.395 -14.630 1.00 88.50 99 GLU A CA 1
ATOM 739 C C . GLU A 1 99 ? 8.851 -3.076 -14.852 1.00 88.50 99 GLU A C 1
ATOM 741 O O . GLU A 1 99 ? 7.650 -2.993 -14.542 1.00 88.50 99 GLU A O 1
ATOM 746 N N . PRO A 1 100 ? 9.497 -2.054 -15.441 1.00 89.25 100 PRO A N 1
ATOM 747 C CA . PRO A 1 100 ? 8.826 -0.853 -15.925 1.00 89.25 100 PRO A CA 1
ATOM 748 C C . PRO A 1 100 ? 7.575 -1.142 -16.767 1.00 89.25 100 PRO A C 1
ATOM 750 O O . PRO A 1 100 ? 7.554 -2.012 -17.631 1.00 89.25 100 PRO A O 1
ATOM 753 N N . GLY A 1 101 ? 6.519 -0.370 -16.539 1.00 89.81 101 GLY A N 1
ATOM 754 C CA . GLY A 1 101 ? 5.207 -0.511 -17.164 1.00 89.81 101 GLY A CA 1
ATOM 755 C C . GLY A 1 101 ? 4.266 -1.497 -16.468 1.00 89.81 101 GLY A C 1
ATOM 756 O O . GLY A 1 101 ? 3.071 -1.477 -16.767 1.00 89.81 101 GLY A O 1
ATOM 757 N N . THR A 1 102 ? 4.756 -2.313 -15.531 1.00 92.69 102 THR A N 1
ATOM 758 C CA . THR A 1 102 ? 3.948 -3.334 -14.851 1.00 92.69 102 THR A CA 1
ATOM 759 C C . THR A 1 102 ? 3.027 -2.719 -13.802 1.00 92.69 102 THR A C 1
ATOM 761 O O . THR A 1 102 ? 3.467 -1.933 -12.961 1.00 92.69 102 THR A O 1
ATOM 764 N N . THR A 1 103 ? 1.755 -3.123 -13.823 1.00 94.69 103 THR A N 1
ATOM 765 C CA . THR A 1 103 ? 0.773 -2.833 -12.771 1.00 94.69 103 THR A CA 1
ATOM 766 C C . THR A 1 103 ? 0.658 -4.024 -11.827 1.00 94.69 103 THR A C 1
ATOM 768 O O . THR A 1 103 ? 0.555 -5.169 -12.266 1.00 94.69 103 THR A O 1
ATOM 771 N N . VAL A 1 104 ? 0.668 -3.744 -10.529 1.00 92.56 104 VAL A N 1
ATOM 772 C CA . VAL A 1 104 ? 0.576 -4.721 -9.451 1.00 92.56 104 VAL A CA 1
ATOM 773 C C . VAL A 1 104 ? -0.691 -4.453 -8.653 1.00 92.56 104 VAL A C 1
ATOM 775 O O . VAL A 1 104 ? -0.910 -3.350 -8.147 1.00 92.56 104 VAL A O 1
ATOM 778 N N . GLU A 1 105 ? -1.514 -5.490 -8.539 1.00 94.44 105 GLU A N 1
ATOM 779 C CA . GLU A 1 105 ? -2.722 -5.493 -7.722 1.00 94.44 105 GLU A CA 1
ATOM 780 C C . GLU A 1 105 ? -2.454 -6.187 -6.375 1.00 94.44 105 GLU A C 1
ATOM 782 O O . GLU A 1 105 ? -1.757 -7.211 -6.341 1.00 94.44 105 GLU A O 1
ATOM 787 N N . PRO A 1 106 ? -3.016 -5.667 -5.271 1.00 91.25 106 PRO A N 1
ATOM 788 C CA . PRO A 1 106 ? -2.893 -6.277 -3.953 1.00 91.25 106 PRO A CA 1
ATOM 789 C C . PRO A 1 106 ? -3.701 -7.580 -3.887 1.00 91.25 106 PRO A C 1
ATOM 791 O O . PRO A 1 106 ? -4.822 -7.657 -4.393 1.00 91.25 106 PRO A O 1
ATOM 794 N N . LYS A 1 107 ? -3.146 -8.617 -3.249 1.00 89.25 107 LYS A N 1
ATOM 795 C CA . LYS A 1 107 ? -3.765 -9.953 -3.151 1.00 89.25 107 LYS A CA 1
ATOM 796 C C . LYS A 1 107 ? -4.051 -10.385 -1.716 1.00 89.25 107 LYS A C 1
ATOM 798 O O . LYS A 1 107 ? -4.912 -11.238 -1.510 1.00 89.25 107 LYS A O 1
ATOM 803 N N . ARG A 1 108 ? -3.316 -9.849 -0.744 1.00 87.19 108 ARG A N 1
ATOM 804 C CA . ARG A 1 108 ? -3.349 -10.255 0.665 1.00 87.19 108 ARG A CA 1
ATOM 805 C C . ARG A 1 108 ? -3.698 -9.082 1.568 1.00 87.19 108 ARG A C 1
ATOM 807 O O . ARG A 1 108 ? -3.294 -7.948 1.313 1.00 87.19 108 ARG A O 1
ATOM 814 N N . VAL A 1 109 ? -4.437 -9.379 2.631 1.00 88.06 109 VAL A N 1
ATOM 815 C CA . VAL A 1 109 ? -4.876 -8.409 3.631 1.00 88.06 109 VAL A CA 1
ATOM 816 C C . VAL A 1 109 ? -4.470 -8.935 5.011 1.00 88.06 109 VAL A C 1
ATOM 818 O O . VAL A 1 109 ? -4.923 -10.021 5.379 1.00 88.06 109 VAL A O 1
ATOM 821 N N . PRO A 1 110 ? -3.679 -8.176 5.791 1.00 88.50 110 PRO A N 1
ATOM 822 C CA . PRO A 1 110 ? -3.279 -6.783 5.573 1.00 88.50 110 PRO A CA 1
ATOM 823 C C . PRO A 1 110 ? -1.950 -6.614 4.817 1.00 88.50 110 PRO A C 1
ATOM 825 O O . PRO A 1 110 ? -1.525 -5.484 4.611 1.00 88.50 110 PRO A O 1
ATOM 828 N N . GLU A 1 111 ? -1.273 -7.702 4.448 1.00 87.12 111 GLU A N 1
ATOM 829 C CA . GLU A 1 111 ? 0.160 -7.704 4.118 1.00 87.12 111 GLU A CA 1
ATOM 830 C C . GLU A 1 111 ? 0.529 -6.835 2.913 1.00 87.12 111 GLU A C 1
ATOM 832 O O . GLU A 1 111 ? 1.592 -6.221 2.917 1.00 87.12 111 GLU A O 1
ATOM 837 N N . ASP A 1 112 ? -0.342 -6.757 1.903 1.00 89.00 112 ASP A N 1
ATOM 838 C CA . ASP A 1 112 ? -0.082 -5.967 0.693 1.00 89.00 112 ASP A CA 1
ATOM 839 C C . ASP A 1 112 ? -0.589 -4.511 0.820 1.00 89.00 112 ASP A C 1
ATOM 841 O O . ASP A 1 112 ? -0.601 -3.766 -0.162 1.00 89.00 112 ASP A O 1
ATOM 845 N N . GLY A 1 113 ? -1.047 -4.095 2.006 1.00 88.44 113 GLY A N 1
ATOM 846 C CA . GLY A 1 113 ? -1.674 -2.796 2.244 1.00 88.44 113 GLY A CA 1
ATOM 847 C C . GLY A 1 113 ? -1.162 -2.060 3.476 1.00 88.44 113 GLY A C 1
ATOM 848 O O . GLY A 1 113 ? -0.272 -2.505 4.195 1.00 88.44 113 GLY A O 1
ATOM 849 N N . VAL A 1 114 ? -1.754 -0.894 3.727 1.00 87.75 114 VAL A N 1
ATOM 850 C CA . VAL A 1 114 ? -1.474 -0.066 4.904 1.00 87.75 114 VAL A CA 1
ATOM 851 C C . VAL A 1 114 ? -2.670 -0.120 5.840 1.00 87.75 114 VAL A C 1
ATOM 853 O O . VAL A 1 114 ? -3.774 0.273 5.467 1.00 87.75 114 VAL A O 1
ATOM 856 N N . VAL A 1 115 ? -2.458 -0.591 7.067 1.00 88.88 115 VAL A N 1
ATOM 857 C CA . VAL A 1 115 ? -3.479 -0.540 8.122 1.00 88.88 115 VAL A CA 1
ATOM 858 C C . VAL A 1 115 ? -3.694 0.918 8.514 1.00 88.88 115 VAL A C 1
ATOM 860 O O . VAL A 1 115 ? -2.798 1.526 9.078 1.00 88.88 115 VAL A O 1
ATOM 863 N N . ILE A 1 116 ? -4.863 1.484 8.232 1.00 85.69 116 ILE A N 1
ATOM 864 C CA . ILE A 1 116 ? -5.167 2.896 8.495 1.00 85.69 116 ILE A CA 1
ATOM 865 C C . ILE A 1 116 ? -5.497 3.120 9.973 1.00 85.69 116 ILE A C 1
ATOM 867 O O . ILE A 1 116 ? -5.007 4.056 10.595 1.00 85.69 116 ILE A O 1
ATOM 871 N N . GLY A 1 117 ? -6.312 2.240 10.553 1.00 85.31 117 GLY A N 1
ATOM 872 C CA . GLY A 1 117 ? -6.761 2.359 11.937 1.00 85.31 117 GLY A CA 1
ATOM 873 C C . GLY A 1 117 ? -7.930 1.434 12.248 1.00 85.31 117 GLY A C 1
ATOM 874 O O . GLY A 1 117 ? -8.375 0.675 11.388 1.00 85.31 117 GLY A O 1
ATOM 875 N N . GLU A 1 118 ? -8.411 1.480 13.489 1.00 89.19 118 GLU A N 1
ATOM 876 C CA . GLU A 1 118 ? -9.580 0.709 13.925 1.00 89.19 118 GLU A CA 1
ATOM 877 C C . GLU A 1 118 ? -10.835 1.216 13.203 1.00 89.19 118 GLU A C 1
ATOM 879 O O . GLU A 1 118 ? -11.076 2.413 13.121 1.00 89.19 118 GLU A O 1
ATOM 884 N N . LYS A 1 119 ? -11.676 0.322 12.681 1.00 87.44 119 LYS A N 1
ATOM 885 C CA . LYS A 1 119 ? -12.848 0.711 11.884 1.00 87.44 119 LYS A CA 1
ATOM 886 C C . LYS A 1 119 ? -13.810 1.626 12.641 1.00 87.44 119 LYS A C 1
ATOM 888 O O . LYS A 1 119 ? -14.362 2.552 12.058 1.00 87.44 119 LYS A O 1
ATOM 893 N N . GLU A 1 120 ? -13.970 1.395 13.940 1.00 87.31 120 GLU A N 1
ATOM 894 C CA . GLU A 1 120 ? -14.869 2.165 14.805 1.00 87.31 120 GLU A CA 1
ATOM 895 C C . GLU A 1 120 ? -14.433 3.627 15.002 1.00 87.31 120 GLU A C 1
ATOM 897 O O . GLU A 1 120 ? -15.254 4.451 15.405 1.00 87.31 120 GLU A O 1
ATOM 902 N N . THR A 1 121 ? -13.174 3.985 14.707 1.00 85.69 121 THR A N 1
ATOM 903 C CA . THR A 1 121 ? -12.717 5.382 14.810 1.00 85.69 121 THR A CA 1
ATOM 904 C C . THR A 1 121 ? -13.197 6.244 13.648 1.00 85.69 121 THR A C 1
ATOM 906 O O . THR A 1 121 ? -13.216 7.468 13.764 1.00 85.69 121 THR A O 1
ATOM 909 N N . PHE A 1 122 ? -13.616 5.629 12.540 1.00 83.00 122 P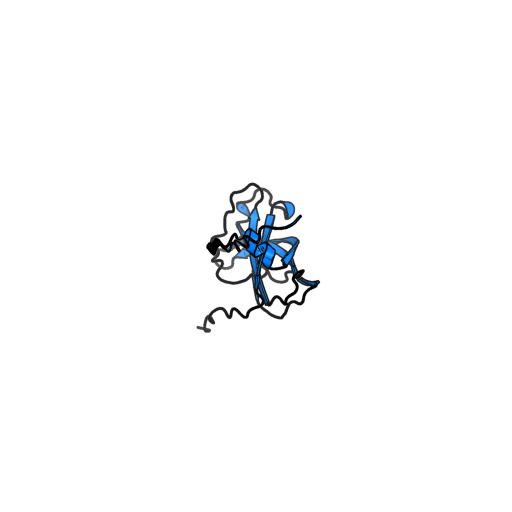HE A N 1
ATOM 910 C CA . PHE A 1 122 ? -14.036 6.332 11.335 1.00 83.00 122 PHE A CA 1
ATOM 911 C C . PHE A 1 122 ? -15.561 6.316 11.208 1.00 83.00 122 PHE A C 1
ATOM 913 O O . PHE A 1 122 ? -16.184 5.258 11.178 1.00 83.00 122 PHE A O 1
ATOM 920 N N . LYS A 1 123 ? -16.183 7.499 11.104 1.00 77.12 123 LYS A N 1
ATOM 921 C CA . LYS A 1 123 ? -17.635 7.606 10.855 1.00 77.12 123 LYS A CA 1
ATOM 922 C C . LYS A 1 123 ? -18.005 7.138 9.449 1.00 77.12 123 LYS A C 1
ATOM 924 O O . LYS A 1 123 ? -19.010 6.460 9.272 1.00 77.12 123 LYS A O 1
ATOM 929 N N . GLU A 1 124 ? -17.189 7.521 8.473 1.00 82.44 124 GLU A N 1
ATOM 930 C CA . GLU A 1 124 ? -17.278 7.111 7.077 1.00 82.44 124 GLU A CA 1
ATOM 931 C C . GLU A 1 124 ? -15.885 7.292 6.467 1.00 82.44 124 GLU A C 1
ATOM 933 O O . GLU A 1 124 ? -15.347 8.398 6.474 1.00 82.44 124 GLU A O 1
ATOM 938 N N . LEU A 1 125 ? -15.279 6.202 5.996 1.00 85.94 125 LEU A N 1
ATOM 939 C CA . LEU A 1 125 ? -13.999 6.233 5.292 1.00 85.94 125 LEU A CA 1
ATOM 940 C C . LEU A 1 125 ? -14.213 5.655 3.896 1.00 85.94 125 LEU A C 1
ATOM 942 O O . LEU A 1 125 ? -14.752 4.559 3.741 1.00 85.94 125 LEU A O 1
ATOM 946 N N . THR A 1 126 ? -13.792 6.399 2.883 1.00 90.25 126 THR A N 1
ATOM 947 C CA . THR A 1 126 ? -13.878 5.999 1.473 1.00 90.25 126 THR A CA 1
ATOM 948 C C . THR A 1 126 ? -12.491 6.004 0.847 1.00 90.25 126 THR A C 1
ATOM 950 O O . THR A 1 126 ? -11.579 6.663 1.348 1.00 90.25 126 THR A O 1
ATOM 953 N N . ALA A 1 127 ? -12.304 5.295 -0.266 1.00 88.38 127 ALA A N 1
ATOM 954 C CA . ALA A 1 127 ? -11.021 5.302 -0.972 1.00 88.38 127 ALA A CA 1
ATOM 955 C C . ALA A 1 127 ? -10.570 6.729 -1.348 1.00 88.38 127 ALA A C 1
ATOM 957 O O . ALA A 1 127 ? -9.395 7.054 -1.220 1.00 88.38 127 ALA A O 1
ATOM 958 N N . ASP A 1 128 ? -11.515 7.607 -1.701 1.00 89.31 128 ASP A N 1
ATOM 959 C CA . ASP A 1 128 ? -11.246 9.005 -2.066 1.00 89.31 128 ASP A CA 1
ATOM 960 C C . ASP A 1 128 ? -10.730 9.855 -0.900 1.00 89.31 128 ASP A C 1
ATOM 962 O O . ASP A 1 128 ? -10.099 10.894 -1.121 1.00 89.31 128 ASP A O 1
ATOM 966 N N . SER A 1 129 ? -10.990 9.422 0.336 1.00 88.31 129 SER A N 1
ATOM 967 C CA . SER A 1 129 ? -10.518 10.077 1.557 1.00 88.31 129 SER A CA 1
ATOM 968 C C . SER A 1 129 ? -9.108 9.651 1.974 1.00 88.31 129 SER A C 1
ATOM 970 O O . SER A 1 129 ? -8.551 10.251 2.889 1.00 88.31 129 SER A O 1
ATOM 972 N N . VAL A 1 130 ? -8.506 8.667 1.298 1.00 86.56 130 VAL A N 1
ATOM 973 C CA . VAL A 1 130 ? -7.166 8.159 1.610 1.00 86.56 130 VAL A CA 1
ATOM 974 C C . VAL A 1 130 ? -6.168 8.611 0.546 1.00 86.56 130 VAL A C 1
ATOM 976 O O . VAL A 1 130 ? -6.402 8.490 -0.654 1.00 86.56 130 VAL A O 1
ATOM 979 N N . GLU A 1 131 ? -5.027 9.125 0.988 1.00 86.12 131 GLU A N 1
ATOM 980 C CA . GLU A 1 131 ? -3.855 9.374 0.153 1.00 86.12 131 GLU A CA 1
ATOM 981 C C . GLU A 1 131 ? -2.797 8.325 0.463 1.00 86.12 131 GLU A C 1
ATOM 983 O O . GLU A 1 131 ? -2.461 8.104 1.624 1.00 86.12 131 GLU A O 1
ATOM 988 N N . ILE A 1 132 ? -2.255 7.688 -0.575 1.00 83.69 132 ILE A N 1
ATOM 989 C CA . ILE A 1 132 ? -1.124 6.769 -0.448 1.00 83.69 132 ILE A CA 1
ATOM 990 C C . ILE A 1 132 ? 0.060 7.344 -1.210 1.00 83.69 132 ILE A C 1
ATOM 992 O O . ILE A 1 132 ? -0.053 7.741 -2.368 1.00 83.69 132 ILE A O 1
ATOM 996 N N . SER A 1 133 ? 1.209 7.346 -0.548 1.00 80.94 133 SER A N 1
ATOM 997 C CA . SER A 1 133 ? 2.514 7.564 -1.160 1.00 80.94 133 SER A CA 1
ATOM 998 C C . SER A 1 133 ? 3.330 6.280 -1.087 1.00 80.94 133 SER A C 1
ATOM 1000 O O . SER A 1 133 ? 3.125 5.452 -0.198 1.00 80.94 133 SER A O 1
ATOM 1002 N N . ALA A 1 134 ? 4.230 6.100 -2.047 1.00 81.94 134 ALA A N 1
ATOM 1003 C CA . ALA A 1 134 ? 5.055 4.910 -2.163 1.00 81.9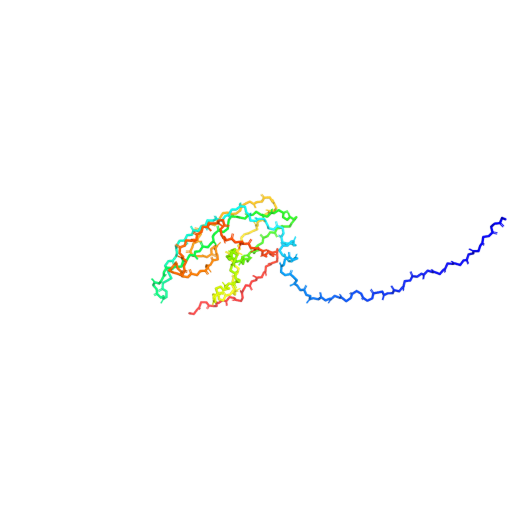4 134 ALA A CA 1
ATOM 1004 C C . ALA A 1 134 ? 6.531 5.288 -2.251 1.00 81.94 134 ALA A C 1
ATOM 1006 O O . ALA A 1 134 ? 6.899 6.277 -2.888 1.00 81.94 134 ALA A O 1
ATOM 1007 N N . ILE A 1 135 ? 7.367 4.464 -1.633 1.00 79.12 135 ILE A N 1
ATOM 1008 C CA . ILE A 1 135 ? 8.817 4.488 -1.788 1.00 79.12 135 ILE A CA 1
ATOM 1009 C C . ILE A 1 135 ? 9.211 3.114 -2.315 1.00 79.12 135 ILE A C 1
ATOM 1011 O O . ILE A 1 135 ? 8.880 2.103 -1.698 1.00 79.12 135 ILE A O 1
ATOM 1015 N N . ALA A 1 136 ? 9.908 3.075 -3.449 1.00 78.00 136 ALA A N 1
ATOM 1016 C CA . ALA A 1 136 ? 10.400 1.837 -4.041 1.00 78.00 136 ALA A CA 1
ATOM 1017 C C . ALA A 1 136 ? 11.922 1.763 -4.043 1.00 78.00 136 ALA A C 1
ATOM 1019 O O . ALA A 1 136 ? 12.611 2.782 -4.098 1.00 78.00 136 ALA A O 1
ATOM 1020 N N . SER A 1 137 ? 12.422 0.530 -4.016 1.00 72.06 137 SER A N 1
ATOM 1021 C CA . SER A 1 137 ? 13.838 0.214 -4.166 1.00 72.06 137 SER A CA 1
ATOM 1022 C C . SER A 1 137 ? 14.039 -0.921 -5.172 1.00 72.06 137 SER A C 1
ATOM 1024 O O . SER A 1 137 ? 13.305 -1.918 -5.166 1.00 72.06 137 SER A O 1
ATOM 1026 N N . GLY A 1 138 ? 15.057 -0.765 -6.021 1.00 62.72 138 GLY A N 1
ATOM 1027 C CA . GLY A 1 138 ? 15.560 -1.807 -6.920 1.00 62.72 138 GLY A CA 1
ATOM 1028 C C . GLY A 1 138 ? 16.630 -2.708 -6.288 1.00 62.72 138 GLY A C 1
ATOM 1029 O O . GLY A 1 138 ? 16.985 -3.727 -6.875 1.00 62.72 138 GLY A O 1
ATOM 1030 N N . THR A 1 139 ? 17.155 -2.367 -5.103 1.00 57.06 139 THR A N 1
ATOM 1031 C CA . THR A 1 139 ? 18.180 -3.172 -4.415 1.00 57.06 139 THR A CA 1
ATOM 1032 C C . THR A 1 139 ? 17.562 -4.199 -3.466 1.00 57.06 139 THR A C 1
ATOM 1034 O O . THR A 1 139 ? 16.517 -3.966 -2.858 1.00 57.06 139 THR A O 1
ATOM 1037 N N . ASP A 1 140 ? 18.230 -5.348 -3.328 1.00 48.44 140 ASP A N 1
ATOM 1038 C CA . ASP A 1 140 ? 17.873 -6.413 -2.389 1.00 48.44 140 ASP A CA 1
ATOM 1039 C C . ASP A 1 140 ? 18.108 -5.946 -0.934 1.00 48.44 140 ASP A C 1
ATOM 1041 O O . ASP A 1 140 ? 19.115 -6.288 -0.312 1.00 48.44 140 ASP A O 1
ATOM 1045 N N . TYR A 1 141 ? 17.208 -5.155 -0.341 1.00 47.22 141 TYR A N 1
ATOM 1046 C CA . TYR A 1 141 ? 17.168 -5.064 1.122 1.00 47.22 141 TYR A CA 1
ATOM 1047 C C . TYR A 1 141 ? 16.643 -6.398 1.651 1.00 47.22 141 TYR A C 1
ATOM 1049 O O . TYR A 1 141 ? 15.444 -6.629 1.677 1.00 47.22 141 TYR A O 1
ATOM 1057 N N . VAL A 1 142 ? 17.541 -7.306 2.023 1.00 43.50 142 VAL A N 1
ATOM 1058 C CA . VAL A 1 142 ? 17.197 -8.515 2.774 1.00 43.50 142 VAL A CA 1
ATOM 1059 C C . VAL A 1 142 ? 16.900 -8.057 4.206 1.00 43.50 142 VAL A C 1
ATOM 1061 O O . VAL A 1 142 ? 17.860 -7.724 4.910 1.00 43.50 142 VAL A O 1
ATOM 1064 N N . PRO A 1 143 ? 15.633 -8.001 4.674 1.00 44.91 143 PRO A N 1
ATOM 1065 C CA . PRO A 1 143 ? 15.396 -7.819 6.099 1.00 44.91 143 PRO A CA 1
ATOM 1066 C C . PRO A 1 143 ? 16.169 -8.924 6.828 1.00 44.91 143 PRO A C 1
ATOM 1068 O O . PRO A 1 143 ? 16.183 -10.066 6.346 1.00 44.91 143 PRO A O 1
ATOM 1071 N N . PRO A 1 144 ? 16.878 -8.621 7.932 1.00 39.06 144 PRO A N 1
ATOM 1072 C CA . PRO A 1 144 ? 17.579 -9.651 8.678 1.00 39.06 144 PRO A CA 1
ATOM 1073 C C . PRO A 1 144 ? 16.560 -10.741 8.984 1.00 39.06 144 PRO A C 1
ATOM 1075 O O . PRO A 1 144 ? 15.534 -10.457 9.602 1.00 39.06 144 PRO A O 1
ATOM 1078 N N . LYS A 1 145 ? 16.808 -11.956 8.471 1.00 35.72 145 LYS A N 1
ATOM 1079 C CA . LYS A 1 145 ? 15.971 -13.131 8.718 1.00 35.72 145 LYS A CA 1
ATOM 1080 C C . LYS A 1 145 ? 15.558 -13.094 10.187 1.00 35.72 145 LYS A C 1
ATOM 1082 O O . LYS A 1 145 ? 16.426 -13.232 11.051 1.00 35.72 145 LYS A O 1
ATOM 1087 N N . LYS A 1 146 ? 14.264 -12.938 10.480 1.00 36.50 146 LYS A N 1
ATOM 1088 C CA . LYS A 1 146 ? 13.739 -13.499 11.723 1.00 36.50 146 LYS A CA 1
ATOM 1089 C C . LYS A 1 146 ? 13.984 -14.991 11.564 1.00 36.50 146 LYS A C 1
ATOM 1091 O O . LYS A 1 146 ? 13.334 -15.640 10.753 1.00 36.50 146 LYS A O 1
ATOM 1096 N N . SER A 1 147 ? 15.058 -15.476 12.184 1.00 33.72 147 SER A N 1
ATOM 1097 C CA . SER A 1 147 ? 15.322 -16.901 12.265 1.00 33.72 147 SER A CA 1
ATOM 1098 C C . SER A 1 147 ? 14.078 -17.538 12.855 1.00 33.72 147 SER A C 1
ATOM 1100 O O . SER A 1 147 ? 13.601 -17.052 13.882 1.00 33.72 147 SER A O 1
ATOM 1102 N N . ASP A 1 148 ? 13.579 -18.582 12.207 1.00 38.19 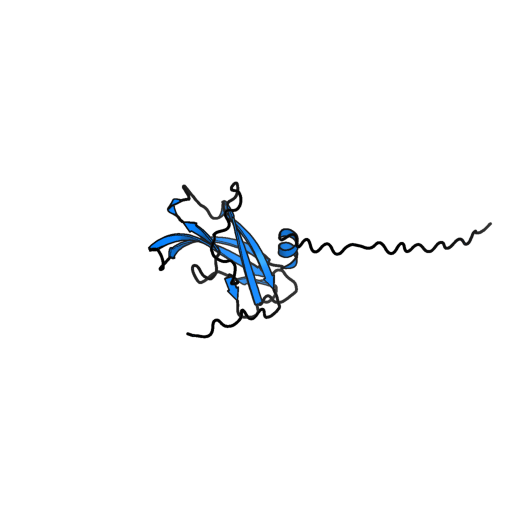148 ASP A N 1
ATOM 1103 C CA . ASP A 1 148 ? 12.555 -19.447 12.771 1.00 38.19 148 ASP A CA 1
ATOM 1104 C C . ASP A 1 148 ? 12.992 -19.869 14.185 1.00 38.19 148 ASP A C 1
ATOM 1106 O O . ASP A 1 148 ? 13.961 -20.619 14.344 1.00 38.19 148 ASP A O 1
ATOM 1110 N N . VAL A 1 149 ? 12.317 -19.328 15.203 1.00 34.84 149 VAL A N 1
ATOM 1111 C CA . VAL A 1 149 ? 12.303 -19.829 16.582 1.00 34.84 149 VAL A CA 1
ATOM 1112 C C . VAL A 1 149 ? 10.867 -19.778 17.070 1.00 34.84 149 VAL A C 1
ATOM 1114 O O . VAL A 1 149 ? 10.268 -18.681 16.997 1.00 34.84 149 VAL A O 1
#

Nearest PDB structures (foldseek):
  6ddu-assembly1_A  TM=3.316E-01  e=2.872E+00  Mus musculus
  6dxu-assembly1_A  TM=3.362E-01  e=2.872E+00  Parabacteroides merdae ATCC 43184
  6dxu-assembly1_D  TM=3.382E-01  e=2.559E+00  Parabacteroides merdae ATCC 43184
  6d7j-assembly3_D  TM=3.529E-01  e=7.208E+00  Parabacteroides merdae CL03T12C32
  6d7j-assembly2_A  TM=3.654E-01  e=8.087E+00  Parabacteroides merdae CL03T12C32

pLDDT: mean 70.35, std 22.01, range [32.06, 95.5]

Sequence (149 aa):
MNKLNAVLLGTVLSLTILTVGCDPKAAAASSGIEIVSIKLDDWTNPKDGKVYVVALPTWKNNGKEDVRQVTFMAAIKGEEATQPKNDLSEPQFYGGVVEPGTTVEPKRVPEDGVVIGEKETFKELTADSVEISAIASGTDYVPPKKSDV

Radius of gyration: 21.96 Å; Cα contacts (8 Å, |Δi|>4): 248; chains: 1; bounding box: 59×68×53 Å

Secondary structure (DSSP, 8-state):
-----------------------HHHHHHHS-EEEEEEEEEEEE-TTT--EEEEEEEEEEE-SSS-EEEEEEEEEETTS-----SS-TTS-SEEEEEE-TT-EE---STTTTSEEEEEGGG-SS--GGGEEEEEEEESS----------

Solvent-accessible surface area (backbone atoms only — not comparable to full-atom values): 9255 Å² total; per-residue (Å²): 132,91,80,8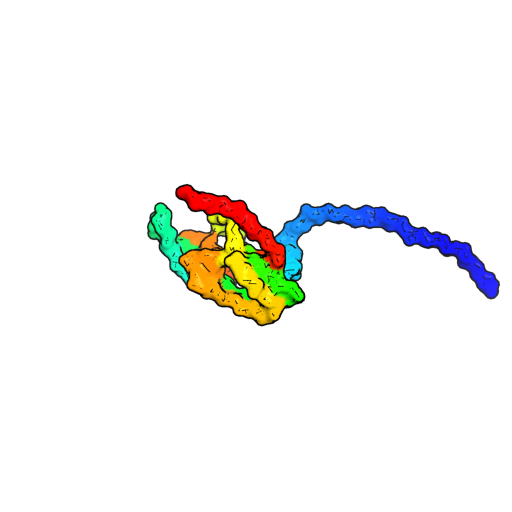8,88,79,83,78,81,80,74,81,80,74,81,74,73,82,70,86,68,81,47,67,69,60,48,27,70,70,32,26,59,41,77,77,46,57,45,73,46,80,40,70,40,88,88,78,69,46,50,26,34,24,42,31,48,24,33,29,31,69,28,93,55,51,33,32,33,34,35,70,48,65,34,47,72,96,50,82,64,64,68,48,89,63,76,85,82,66,56,38,38,74,64,70,82,39,49,54,73,41,72,48,74,58,87,50,85,61,60,36,32,40,64,58,44,54,45,87,80,48,96,78,83,53,50,90,44,50,46,74,49,49,42,49,37,64,64,89,79,71,72,79,74,79,69,94,124

Foldseek 3Di:
DDDDPDPPPDDPVPPPPPPPPVPVVVLLVQAQKDFPFWDWDWDQDPVPRFIFIWIWTWIARQDQAKFAFKAKDKAFPPDDRPQPPPDSLDTLGHGDTHHHGDIDGDDDPPSNTGGRGTPVVDPDDDRVRMDMGMHTDPDPPPRPDPPDD